Protein AF-A0AAE8W578-F1 (afdb_monomer_lite)

InterPro domains:
  IPR001387 Cro/C1-type, helix-turn-helix domain [PF01381] (48-92)
  IPR001387 Cro/C1-type, helix-turn-helix domain [PS50943] (50-93)
  IPR001387 Cro/C1-type, helix-turn-helix domain [cd00093] (48-93)
  IPR010982 Lambda repressor-like, DNA-binding domain superfamily [G3DSA:1.10.260.40] (23-157)
  IPR010982 Lambda repressor-like, DNA-binding domain superfamily [SSF47413] (48-95)

Secondary structure (DSSP, 8-state):
--------------TT----TTSS--SHHHHHHHHHH---TT-SSPPPHHHHHHHHT--HHHHHHHHTTSS----HHHHHHHHHHTT--GGGGT-HHHHHHHHHHHSPPPHHHHHHHHHTTSHHHHHHHHHHTT--HHHHHHHHHHHHHHHHHTT--SS-TTTT-----

Structure (mmCIF, N/CA/C/O backbone):
data_AF-A0AAE8W578-F1
#
_entry.id   AF-A0AAE8W578-F1
#
loop_
_atom_site.group_PDB
_atom_site.id
_atom_site.type_symbol
_atom_site.label_atom_id
_atom_site.label_alt_id
_atom_site.label_comp_id
_atom_site.label_asym_id
_atom_site.label_entity_id
_atom_site.label_seq_id
_atom_site.pdbx_PDB_ins_code
_atom_site.Cartn_x
_atom_site.Cartn_y
_atom_site.Cartn_z
_atom_site.occupancy
_atom_site.B_iso_or_equiv
_atom_site.auth_seq_id
_atom_site.auth_comp_id
_atom_site.auth_asym_id
_atom_site.auth_atom_id
_atom_site.pdbx_PDB_model_num
ATOM 1 N N . MET A 1 1 ? 47.489 -23.581 38.287 1.00 37.56 1 MET A N 1
ATOM 2 C CA . MET A 1 1 ? 46.408 -24.546 37.990 1.00 37.56 1 MET A CA 1
ATOM 3 C C . MET A 1 1 ? 45.154 -23.977 38.645 1.00 37.56 1 MET A C 1
ATOM 5 O O . MET A 1 1 ? 45.138 -23.925 39.858 1.00 37.56 1 MET A O 1
ATOM 9 N N . VAL A 1 2 ? 44.162 -23.382 37.988 1.00 34.88 2 VAL A N 1
ATOM 10 C CA . VAL A 1 2 ? 43.761 -23.264 36.581 1.00 34.88 2 VAL A CA 1
ATOM 11 C C . VAL A 1 2 ? 43.032 -21.914 36.441 1.00 34.88 2 VAL A C 1
ATOM 13 O O . VAL A 1 2 ? 42.122 -21.631 37.205 1.00 34.88 2 VAL A O 1
ATOM 16 N N . VAL A 1 3 ? 43.530 -21.111 35.496 1.00 36.34 3 VAL A N 1
ATOM 17 C CA . VAL A 1 3 ? 42.831 -20.313 34.469 1.00 36.34 3 VAL A CA 1
ATOM 18 C C . VAL A 1 3 ? 41.790 -19.258 34.887 1.00 36.34 3 VAL A C 1
ATOM 20 O O . VAL A 1 3 ? 40.645 -19.548 35.218 1.00 36.34 3 VAL A O 1
ATOM 23 N N . GLN A 1 4 ? 42.227 -18.004 34.719 1.00 32.72 4 GLN A N 1
ATOM 24 C CA . GLN A 1 4 ? 41.433 -16.816 34.390 1.00 32.72 4 GLN A CA 1
ATOM 25 C C . GLN A 1 4 ? 40.661 -17.038 33.080 1.00 32.72 4 GLN A C 1
ATOM 27 O O . GLN A 1 4 ? 41.260 -17.481 32.103 1.00 32.72 4 GLN A O 1
ATOM 32 N N . ASN A 1 5 ? 39.374 -16.688 33.032 1.00 33.94 5 ASN A N 1
ATOM 33 C CA . ASN A 1 5 ? 38.632 -16.612 31.774 1.00 33.94 5 ASN A CA 1
ATOM 34 C C . ASN A 1 5 ? 38.466 -15.140 31.373 1.00 33.94 5 ASN A C 1
ATOM 36 O O . ASN A 1 5 ? 37.576 -14.451 31.865 1.00 33.94 5 ASN A O 1
ATOM 40 N N . GLU A 1 6 ? 39.366 -14.683 30.506 1.00 39.28 6 GLU A N 1
ATOM 41 C CA . GLU A 1 6 ? 39.234 -13.476 29.692 1.00 39.28 6 GLU A CA 1
ATOM 42 C C . GLU A 1 6 ? 38.760 -13.901 28.294 1.00 39.28 6 GLU A C 1
ATOM 44 O O . GLU A 1 6 ? 39.290 -14.848 27.713 1.00 39.28 6 GLU A O 1
ATOM 49 N N . GLY A 1 7 ? 37.776 -13.187 27.751 1.00 31.11 7 GLY A N 1
ATOM 50 C CA . GLY A 1 7 ? 37.224 -13.391 26.410 1.00 31.11 7 GLY A CA 1
ATOM 51 C C . GLY A 1 7 ? 36.020 -12.462 26.215 1.00 31.11 7 GLY A C 1
ATOM 52 O O . GLY A 1 7 ? 34.908 -12.837 26.560 1.00 31.11 7 GLY A O 1
ATOM 53 N N . VAL A 1 8 ? 36.207 -11.157 25.992 1.00 33.34 8 VAL A N 1
ATOM 54 C CA . VAL A 1 8 ? 36.561 -10.498 24.716 1.00 33.34 8 VAL A CA 1
ATOM 55 C C . VAL A 1 8 ? 35.355 -10.399 23.762 1.00 33.34 8 VAL A C 1
ATOM 57 O O . VAL A 1 8 ? 35.018 -11.321 23.031 1.00 33.34 8 VAL A O 1
ATOM 60 N N . THR A 1 9 ? 34.785 -9.185 23.785 1.00 31.00 9 THR A N 1
ATOM 61 C CA . THR A 1 9 ? 34.373 -8.325 22.654 1.00 31.00 9 THR A CA 1
ATOM 62 C C . THR A 1 9 ? 33.098 -8.557 21.830 1.00 31.00 9 THR A C 1
ATOM 64 O O . THR A 1 9 ? 32.922 -9.571 21.171 1.00 31.00 9 THR A O 1
ATOM 67 N N . THR A 1 10 ? 32.401 -7.419 21.688 1.00 31.23 10 THR A N 1
ATOM 68 C CA . THR A 1 10 ? 31.906 -6.818 20.432 1.00 31.23 10 THR A CA 1
ATOM 69 C C . THR A 1 10 ? 30.482 -7.129 19.982 1.00 31.23 10 THR A C 1
ATOM 71 O O . THR A 1 10 ? 30.059 -8.267 19.846 1.00 31.23 10 THR A O 1
ATOM 74 N N . GLY A 1 11 ? 29.781 -6.032 19.687 1.00 29.06 11 GLY A N 1
ATOM 75 C CA . GLY A 1 11 ? 28.428 -5.949 19.150 1.00 29.06 11 GLY A CA 1
ATOM 76 C C . GLY A 1 11 ? 27.744 -4.717 19.739 1.00 29.06 11 GLY A C 1
ATOM 77 O O . GLY A 1 11 ? 26.888 -4.841 20.600 1.00 29.06 11 GLY A O 1
ATOM 78 N N . ALA A 1 12 ? 28.343 -3.533 19.587 1.00 32.25 12 ALA A N 1
ATOM 79 C CA . ALA A 1 12 ? 27.819 -2.535 18.652 1.00 32.25 12 ALA A CA 1
ATOM 80 C C . ALA A 1 12 ? 26.326 -2.274 18.902 1.00 32.25 12 ALA A C 1
ATOM 82 O O . ALA A 1 12 ? 25.465 -3.050 18.505 1.00 32.25 12 ALA A O 1
ATOM 83 N N . LEU A 1 13 ? 26.063 -1.168 19.599 1.00 33.50 13 LEU A N 1
ATOM 84 C CA . LEU A 1 13 ? 24.748 -0.557 19.718 1.00 33.50 13 LEU A CA 1
ATOM 85 C C . LEU A 1 13 ? 24.216 -0.324 18.302 1.00 33.50 13 LEU A C 1
ATOM 87 O O . LEU A 1 13 ? 24.680 0.579 17.606 1.00 33.50 13 LEU A O 1
ATOM 91 N N . ASP A 1 14 ? 23.288 -1.179 17.887 1.00 32.06 14 ASP A N 1
ATOM 92 C CA . ASP A 1 14 ? 22.548 -1.057 16.641 1.00 32.06 14 ASP A CA 1
ATOM 93 C C . ASP A 1 14 ? 21.576 0.122 16.778 1.00 32.06 14 ASP A C 1
ATOM 95 O O . ASP A 1 14 ? 20.446 0.015 17.261 1.00 32.06 14 ASP A O 1
ATOM 99 N N . ALA A 1 15 ? 22.087 1.309 16.465 1.00 36.97 15 ALA A N 1
ATOM 100 C CA . ALA A 1 15 ? 21.302 2.515 16.316 1.00 36.97 15 ALA A CA 1
ATOM 101 C C . ALA A 1 15 ? 20.539 2.426 14.987 1.00 36.97 15 ALA A C 1
ATOM 103 O O . ALA A 1 15 ? 21.013 2.925 13.972 1.00 36.97 15 ALA A O 1
ATOM 104 N N . GLY A 1 16 ? 19.360 1.797 14.997 1.00 31.92 16 GLY A N 1
ATOM 105 C CA . GLY A 1 16 ? 18.469 1.837 13.833 1.00 31.92 16 GLY A CA 1
ATOM 106 C C . GLY A 1 16 ? 17.472 0.698 13.653 1.00 31.92 16 GLY A C 1
ATOM 107 O O . GLY A 1 16 ? 16.657 0.796 12.741 1.00 31.92 16 GLY A O 1
ATOM 108 N N . ALA A 1 17 ? 17.465 -0.344 14.490 1.00 37.38 17 ALA A N 1
ATOM 109 C CA . ALA A 1 17 ? 16.406 -1.350 14.434 1.00 37.38 17 ALA A CA 1
ATOM 110 C C . ALA A 1 17 ? 15.090 -0.738 14.944 1.00 37.38 17 ALA A C 1
ATOM 112 O O . ALA A 1 17 ? 14.795 -0.749 16.141 1.00 37.38 17 ALA A O 1
ATOM 113 N N . VAL A 1 18 ? 14.309 -0.142 14.039 1.00 46.94 18 VAL A N 1
ATOM 114 C CA . VAL A 1 18 ? 12.904 0.173 14.302 1.00 46.94 18 VAL A CA 1
ATOM 115 C C . VAL A 1 18 ? 12.235 -1.125 14.738 1.00 46.94 18 VAL A C 1
ATOM 117 O O . VAL A 1 18 ? 12.126 -2.065 13.958 1.00 46.94 18 VAL A O 1
ATOM 120 N N . ALA A 1 19 ? 11.868 -1.211 16.019 1.00 56.38 19 ALA A N 1
ATOM 121 C CA . ALA A 1 19 ? 11.160 -2.367 16.541 1.00 56.38 19 ALA A CA 1
ATOM 122 C C . ALA A 1 19 ? 9.935 -2.610 15.656 1.00 56.38 19 ALA A C 1
ATOM 124 O O . ALA A 1 19 ? 9.130 -1.701 15.434 1.00 56.38 19 ALA A O 1
ATOM 125 N N . GLU A 1 20 ? 9.833 -3.819 15.113 1.00 64.31 20 GLU A N 1
ATOM 126 C CA . GLU A 1 20 ? 8.730 -4.166 14.231 1.00 64.31 20 GLU A CA 1
ATOM 127 C C . GLU A 1 20 ? 7.391 -3.947 14.965 1.00 64.31 20 GLU A C 1
ATOM 129 O O . GLU A 1 20 ? 7.307 -4.227 16.167 1.00 64.31 20 GLU A O 1
ATOM 134 N N . PRO A 1 21 ? 6.315 -3.511 14.281 1.00 67.94 21 PRO A N 1
ATOM 135 C CA . PRO A 1 21 ? 5.043 -3.106 14.901 1.00 67.94 21 PRO A CA 1
ATOM 136 C C . PRO A 1 21 ? 4.386 -4.139 15.834 1.00 67.94 21 PRO A C 1
ATOM 138 O O . PRO A 1 21 ? 3.410 -3.847 16.514 1.00 67.94 21 PRO A O 1
ATOM 141 N N . TRP A 1 22 ? 4.853 -5.385 15.814 1.00 72.25 22 TRP A N 1
ATOM 142 C CA . TRP A 1 22 ? 4.347 -6.511 16.592 1.00 72.25 22 TRP A CA 1
ATOM 143 C C . TRP A 1 22 ? 5.250 -6.899 17.779 1.00 72.25 22 TRP A C 1
ATOM 145 O O . TRP A 1 22 ? 4.999 -7.920 18.422 1.00 72.25 22 TRP A O 1
ATOM 155 N N . GLU A 1 23 ? 6.326 -6.158 18.064 1.00 66.38 23 GLU A N 1
ATOM 156 C CA . GLU A 1 23 ? 7.283 -6.497 19.134 1.00 66.38 23 GLU A CA 1
ATOM 157 C C . GLU A 1 23 ? 6.918 -5.909 20.498 1.00 66.38 23 GLU A C 1
ATOM 159 O O . GLU A 1 23 ? 7.297 -6.474 21.521 1.00 66.38 23 GLU A O 1
ATOM 164 N N . THR A 1 24 ? 6.129 -4.835 20.545 1.00 64.88 24 THR A N 1
ATOM 165 C CA . THR A 1 24 ? 5.728 -4.195 21.812 1.00 64.88 24 THR A CA 1
ATOM 166 C C . THR A 1 24 ? 4.551 -4.872 22.509 1.00 64.88 24 THR A C 1
ATOM 168 O O . THR A 1 24 ? 4.223 -4.539 23.648 1.00 64.88 24 THR A O 1
ATOM 171 N N . GLY A 1 25 ? 3.894 -5.827 21.841 1.00 65.75 25 GLY A N 1
ATOM 172 C CA . GLY A 1 25 ? 2.778 -6.594 22.396 1.00 65.75 25 GLY A CA 1
ATOM 173 C C . GLY A 1 25 ? 1.456 -5.826 22.507 1.00 65.75 25 GLY A C 1
ATOM 174 O O . GLY A 1 25 ? 0.537 -6.301 23.175 1.00 65.75 25 GLY A O 1
ATOM 175 N N . THR A 1 26 ? 1.325 -4.657 21.869 1.00 76.81 26 THR A N 1
ATOM 176 C CA . THR A 1 26 ? 0.079 -3.873 21.883 1.00 76.81 26 THR A CA 1
ATOM 177 C C . THR A 1 26 ? -0.667 -3.944 20.550 1.00 76.81 26 THR A C 1
ATOM 179 O O . THR A 1 26 ? -0.068 -3.971 19.482 1.00 76.81 26 THR A O 1
ATOM 182 N N . PHE A 1 27 ? -2.004 -3.917 20.590 1.00 86.62 27 PHE A N 1
ATOM 183 C CA . PHE A 1 27 ? -2.845 -3.847 19.381 1.00 86.62 27 PHE A CA 1
ATOM 184 C C . PHE A 1 27 ? -2.702 -2.509 18.629 1.00 86.62 27 PHE A C 1
ATOM 186 O O . PHE A 1 27 ? -3.013 -2.408 17.442 1.00 86.62 27 PHE A O 1
ATOM 193 N N . ALA A 1 28 ? -2.255 -1.466 19.331 1.00 89.00 28 ALA A N 1
ATOM 194 C CA . ALA A 1 28 ? -2.180 -0.106 18.819 1.00 89.00 28 ALA A CA 1
ATOM 195 C C . ALA A 1 28 ? -1.151 0.039 17.692 1.00 89.00 28 ALA A C 1
ATOM 197 O O . ALA A 1 28 ? -1.421 0.727 16.708 1.00 89.00 28 ALA A O 1
ATOM 198 N N . GLU A 1 29 ? 0.006 -0.607 17.812 1.00 87.94 29 GLU A N 1
ATOM 199 C CA . GLU A 1 29 ? 1.090 -0.479 16.836 1.00 87.94 29 GLU A CA 1
ATOM 200 C C . GLU A 1 29 ? 0.785 -1.127 15.486 1.00 87.94 29 GLU A C 1
ATOM 202 O O . GLU A 1 29 ? 0.844 -0.402 14.489 1.00 87.94 29 GLU A O 1
ATOM 207 N N . PRO A 1 30 ? 0.350 -2.402 15.403 1.00 88.88 30 PRO A N 1
ATOM 208 C CA . PRO A 1 30 ? -0.041 -2.984 14.125 1.00 88.88 30 PRO A CA 1
ATOM 209 C C . PRO A 1 30 ? -1.191 -2.198 13.488 1.00 88.88 30 PRO A C 1
ATOM 211 O O . PRO A 1 30 ? -1.216 -1.998 12.277 1.00 88.88 30 PRO A O 1
ATOM 214 N N . LEU A 1 31 ? -2.125 -1.677 14.295 1.00 90.81 31 LEU A N 1
ATOM 215 C CA . LEU A 1 31 ? -3.190 -0.821 13.784 1.00 90.81 31 LEU A CA 1
ATOM 216 C C . LEU A 1 31 ? -2.636 0.481 13.190 1.00 90.81 31 LEU A C 1
ATOM 218 O O . LEU A 1 31 ? -3.001 0.846 12.077 1.00 90.81 31 LEU A O 1
ATOM 222 N N . ASN A 1 32 ? -1.755 1.184 13.900 1.00 89.88 32 ASN A N 1
ATOM 223 C CA . ASN A 1 32 ? -1.151 2.417 13.398 1.00 89.88 32 ASN A CA 1
ATOM 224 C C . ASN A 1 32 ? -0.300 2.174 12.147 1.00 89.88 32 ASN A C 1
ATOM 226 O O . ASN A 1 32 ? -0.323 3.012 11.246 1.00 89.88 32 ASN A O 1
ATOM 230 N N . TYR A 1 33 ? 0.374 1.026 12.054 1.00 88.19 33 TYR A N 1
ATOM 231 C CA . TYR A 1 33 ? 1.082 0.615 10.848 1.00 88.19 33 TYR A CA 1
ATOM 232 C C . TYR A 1 33 ? 0.131 0.527 9.649 1.00 88.19 33 TYR A C 1
ATOM 234 O O . TYR A 1 33 ? 0.409 1.130 8.612 1.00 88.19 33 TYR A O 1
ATOM 242 N N . LEU A 1 34 ? -1.025 -0.133 9.800 1.00 88.69 34 LEU A N 1
ATOM 243 C CA . LEU A 1 34 ? -2.023 -0.241 8.728 1.00 88.69 34 LEU A CA 1
ATOM 244 C C . LEU A 1 34 ? -2.545 1.129 8.281 1.00 88.69 34 LEU A C 1
ATOM 246 O O . LEU A 1 34 ? -2.705 1.370 7.089 1.00 88.69 34 LEU A O 1
ATOM 250 N N . PHE A 1 35 ? -2.760 2.056 9.218 1.00 88.56 35 PHE A N 1
ATOM 251 C CA . PHE A 1 35 ? -3.154 3.430 8.892 1.00 88.56 35 PHE A CA 1
ATOM 252 C C . PHE A 1 35 ? -2.104 4.179 8.057 1.00 88.56 35 PHE A C 1
ATOM 254 O O . PHE A 1 35 ? -2.473 5.063 7.289 1.00 88.56 35 PHE A O 1
ATOM 261 N N . GLN A 1 36 ? -0.817 3.870 8.220 1.00 84.94 36 GLN A N 1
ATOM 262 C CA . GLN A 1 36 ? 0.275 4.566 7.534 1.00 84.94 36 GLN A CA 1
ATOM 263 C C . GLN A 1 36 ? 0.620 3.937 6.178 1.00 84.94 36 GLN A C 1
ATOM 265 O O . GLN A 1 36 ? 0.868 4.670 5.219 1.00 84.94 36 GLN A O 1
ATOM 270 N N . HIS A 1 37 ? 0.601 2.605 6.096 1.00 79.81 37 HIS A N 1
ATOM 271 C CA . HIS A 1 37 ? 1.159 1.865 4.962 1.00 79.81 37 HIS A CA 1
ATOM 272 C C . HIS A 1 37 ? 0.093 1.326 4.006 1.00 79.81 37 HIS A C 1
ATOM 274 O O . HIS A 1 37 ? 0.336 1.258 2.805 1.00 79.81 37 HIS A O 1
ATOM 280 N N . VAL A 1 38 ? -1.117 1.011 4.484 1.00 78.44 38 VAL A N 1
ATOM 281 C CA . VAL A 1 38 ? -2.159 0.474 3.599 1.00 78.44 38 VAL A CA 1
ATOM 282 C C . VAL A 1 38 ? -2.825 1.599 2.816 1.00 78.44 38 VAL A C 1
ATOM 284 O O . VAL A 1 38 ? -3.534 2.454 3.359 1.00 78.44 38 VAL A O 1
ATOM 287 N N . ARG A 1 39 ? -2.645 1.559 1.496 1.00 72.44 39 ARG A N 1
ATOM 288 C CA . ARG A 1 39 ? -3.368 2.405 0.544 1.00 72.44 39 ARG A CA 1
ATOM 289 C C . ARG A 1 39 ? -4.600 1.661 0.041 1.00 72.44 39 ARG A C 1
ATOM 291 O O . ARG A 1 39 ? -4.496 0.701 -0.715 1.00 72.44 39 ARG A O 1
ATOM 298 N N . LEU A 1 40 ? -5.786 2.114 0.447 1.00 70.44 40 LEU A N 1
ATOM 299 C CA . LEU A 1 40 ? -7.032 1.579 -0.107 1.00 70.44 40 LEU A CA 1
ATOM 300 C C . LEU A 1 40 ? -7.212 2.073 -1.546 1.00 70.44 40 LEU A C 1
ATOM 302 O O . LEU A 1 40 ? -7.006 3.253 -1.831 1.00 70.44 40 LEU A O 1
ATOM 306 N N . GLN A 1 41 ? -7.607 1.166 -2.440 1.00 63.16 41 GLN A N 1
ATOM 307 C CA . GLN A 1 41 ? -7.758 1.450 -3.867 1.00 63.16 41 GLN A CA 1
ATOM 308 C C . GLN A 1 41 ? -8.697 2.642 -4.115 1.00 63.16 41 GLN A C 1
ATOM 310 O O . GLN A 1 41 ? -9.782 2.717 -3.541 1.00 63.16 41 GLN A O 1
ATOM 315 N N . GLY A 1 42 ? -8.282 3.558 -4.995 1.00 62.84 42 GLY A N 1
ATOM 316 C CA . GLY A 1 42 ? -9.076 4.730 -5.379 1.00 62.84 42 GLY A CA 1
ATOM 317 C C . GLY A 1 42 ? -9.035 5.898 -4.391 1.00 62.84 42 GLY A C 1
ATOM 318 O O . GLY A 1 42 ? -9.891 6.775 -4.478 1.00 62.84 42 GLY A O 1
ATOM 319 N N . ARG A 1 43 ? -8.075 5.923 -3.454 1.00 66.56 43 ARG A N 1
ATOM 320 C CA . ARG A 1 43 ? -7.891 7.044 -2.524 1.00 66.56 43 ARG A CA 1
ATOM 321 C C . ARG A 1 43 ? -6.455 7.540 -2.473 1.00 66.56 43 ARG A C 1
ATOM 323 O O . ARG A 1 43 ? -5.519 6.743 -2.441 1.00 66.56 43 ARG A O 1
ATOM 330 N N . ASP A 1 44 ? -6.332 8.854 -2.332 1.00 59.62 44 ASP A N 1
ATOM 331 C CA . ASP A 1 44 ? -5.085 9.530 -2.003 1.00 59.62 44 ASP A CA 1
ATOM 332 C C . ASP A 1 44 ? -5.044 9.812 -0.497 1.00 59.62 44 ASP A C 1
ATOM 334 O O . ASP A 1 44 ? -5.874 10.545 0.040 1.00 59.62 44 ASP A O 1
ATOM 338 N N . GLY A 1 45 ? -4.076 9.215 0.199 1.00 71.19 45 GLY A N 1
ATOM 339 C CA . GLY A 1 45 ? -3.825 9.471 1.620 1.00 71.19 45 GLY A CA 1
ATOM 340 C C . GLY A 1 45 ? -4.229 8.344 2.587 1.00 71.19 45 GLY A C 1
ATOM 341 O O . GLY A 1 45 ? -4.810 7.331 2.188 1.00 71.19 45 GLY A O 1
ATOM 342 N N . PRO A 1 46 ? -3.802 8.447 3.861 1.00 81.31 46 PRO A N 1
ATOM 343 C CA . PRO A 1 46 ? -4.113 7.462 4.896 1.00 81.31 46 PRO A CA 1
ATOM 344 C C . PRO A 1 46 ? -5.589 7.558 5.331 1.00 81.31 46 PRO A C 1
ATOM 346 O O . PRO A 1 46 ? -6.145 8.658 5.335 1.00 81.31 46 PRO A O 1
ATOM 349 N N . PRO A 1 47 ? -6.238 6.446 5.728 1.00 85.25 47 PRO A N 1
ATOM 350 C CA . PRO A 1 47 ? -7.608 6.477 6.241 1.00 85.25 47 PRO A CA 1
ATOM 351 C C . PRO A 1 47 ? -7.755 7.367 7.480 1.00 85.25 47 PRO A C 1
ATOM 353 O O . PRO A 1 47 ? -6.878 7.407 8.345 1.00 85.25 47 PRO A O 1
ATOM 356 N N . THR A 1 48 ? -8.906 8.022 7.623 1.00 90.06 48 THR A N 1
ATOM 357 C CA . THR A 1 48 ? -9.254 8.761 8.848 1.00 90.06 48 THR A CA 1
ATOM 358 C C . THR A 1 48 ? -9.974 7.865 9.858 1.00 90.06 48 THR A C 1
ATOM 360 O O . THR A 1 48 ? -10.563 6.843 9.504 1.00 90.06 48 THR A O 1
ATOM 363 N N . ASN A 1 49 ? -9.969 8.244 11.142 1.00 91.25 49 ASN A N 1
ATOM 364 C CA . ASN A 1 49 ? -10.681 7.479 12.173 1.00 91.25 49 ASN A CA 1
ATOM 365 C C . ASN A 1 49 ? -12.189 7.405 11.896 1.00 91.25 49 ASN A C 1
ATOM 367 O O . ASN A 1 49 ? -12.783 6.354 12.120 1.00 91.25 49 ASN A O 1
ATOM 371 N N . ALA A 1 50 ? -12.786 8.491 11.395 1.00 89.94 50 ALA A N 1
ATOM 372 C CA . ALA A 1 50 ? -14.199 8.557 11.035 1.00 89.94 50 ALA A CA 1
ATOM 373 C C . ALA A 1 50 ? -14.566 7.551 9.931 1.00 89.94 50 ALA A C 1
ATOM 375 O O . ALA A 1 50 ? -15.579 6.861 10.031 1.00 89.94 50 ALA A O 1
ATOM 376 N N . GLU A 1 51 ? -13.717 7.405 8.911 1.00 88.56 51 GLU A N 1
ATOM 377 C CA . GLU A 1 51 ? -13.928 6.428 7.836 1.00 88.56 51 GLU A CA 1
ATOM 378 C C . GLU A 1 51 ? -13.861 4.991 8.352 1.00 88.56 51 GLU A C 1
ATOM 380 O O . GLU A 1 51 ? -14.745 4.181 8.068 1.00 88.56 51 GLU A O 1
ATOM 385 N N . VAL A 1 52 ? -12.832 4.676 9.145 1.00 90.75 52 VAL A N 1
ATOM 386 C CA . VAL A 1 52 ? -12.683 3.338 9.729 1.00 90.75 52 VAL A CA 1
ATOM 387 C C . VAL A 1 52 ? -13.848 3.038 10.669 1.00 90.75 52 VAL A C 1
ATOM 389 O O . VAL A 1 52 ? -14.386 1.932 10.667 1.00 90.75 52 VAL A O 1
ATOM 392 N N . ALA A 1 53 ? -14.286 4.019 11.454 1.00 91.88 53 ALA A N 1
ATOM 393 C CA . ALA A 1 53 ? -15.439 3.903 12.336 1.00 91.88 53 ALA A CA 1
ATOM 394 C C . ALA A 1 53 ? -16.721 3.579 11.554 1.00 91.88 53 ALA A C 1
ATOM 396 O O . ALA A 1 53 ? -17.392 2.595 11.870 1.00 91.88 53 ALA A O 1
ATOM 397 N N . ALA A 1 54 ? -17.000 4.332 10.485 1.00 90.06 54 ALA A N 1
ATOM 398 C CA . ALA A 1 54 ? -18.155 4.112 9.619 1.00 90.06 54 ALA A CA 1
ATOM 399 C C . ALA A 1 54 ? -18.134 2.720 8.967 1.00 90.06 54 ALA A C 1
ATOM 401 O O . ALA A 1 54 ? -19.137 2.009 9.002 1.00 90.06 54 ALA A O 1
ATOM 402 N N . ALA A 1 55 ? -16.985 2.294 8.436 1.00 87.62 55 ALA A N 1
ATOM 403 C CA . ALA A 1 55 ? -16.857 1.001 7.768 1.00 87.62 55 ALA A CA 1
ATOM 404 C C . ALA A 1 55 ? -16.920 -0.196 8.731 1.00 87.62 55 ALA A C 1
ATOM 406 O O . ALA A 1 55 ? -17.363 -1.279 8.357 1.00 87.62 55 ALA A O 1
ATOM 407 N N . THR A 1 56 ? -16.482 -0.014 9.978 1.00 90.25 56 THR A N 1
ATOM 408 C CA . THR A 1 56 ? -16.451 -1.090 10.981 1.00 90.25 56 THR A CA 1
ATOM 409 C C . THR A 1 56 ? -17.668 -1.105 11.908 1.00 90.25 56 THR A C 1
ATOM 411 O O . THR A 1 56 ? -17.802 -2.024 12.718 1.00 90.25 56 THR A O 1
ATOM 414 N N . GLY A 1 57 ? -18.548 -0.102 11.820 1.00 88.88 57 GLY A N 1
ATOM 415 C CA . GLY A 1 57 ? -19.689 0.067 12.723 1.00 88.88 57 GLY A CA 1
ATOM 416 C C . GLY A 1 57 ? -19.284 0.384 14.167 1.00 88.88 57 GLY A C 1
ATOM 417 O O . GLY A 1 57 ? -20.019 0.049 15.096 1.00 88.88 57 GLY A O 1
ATOM 418 N N . ASN A 1 58 ? -18.105 0.979 14.371 1.00 90.56 58 ASN A N 1
ATOM 419 C CA . ASN A 1 58 ? -17.624 1.425 15.682 1.00 90.56 58 ASN A CA 1
ATOM 420 C C . ASN A 1 58 ? -17.770 2.946 15.809 1.00 90.56 58 ASN A C 1
ATOM 422 O O . ASN A 1 58 ? -17.889 3.655 14.816 1.00 90.56 58 ASN A O 1
ATOM 426 N N . ALA A 1 59 ? -17.717 3.469 17.034 1.00 91.38 59 ALA A N 1
ATOM 427 C CA . ALA A 1 59 ? -17.595 4.909 17.238 1.00 91.38 59 ALA A CA 1
ATOM 428 C C . ALA A 1 59 ? -16.168 5.381 16.908 1.00 91.38 59 ALA A C 1
ATOM 430 O O . ALA A 1 59 ? -15.196 4.683 17.205 1.00 91.38 59 ALA A O 1
ATOM 431 N N . GLU A 1 60 ? -16.020 6.596 16.381 1.00 92.38 60 GLU A N 1
ATOM 432 C CA . GLU A 1 60 ? -14.706 7.188 16.084 1.00 92.38 60 GLU A CA 1
ATOM 433 C C . GLU A 1 60 ? -13.789 7.234 17.316 1.00 92.38 60 GLU A C 1
ATOM 435 O O . GLU A 1 60 ? -12.609 6.884 17.247 1.00 92.38 60 GLU A O 1
ATOM 440 N N . SER A 1 61 ? -14.364 7.545 18.480 1.00 91.25 61 SER A N 1
ATOM 441 C CA . SER A 1 61 ? -13.667 7.515 19.768 1.00 91.25 61 SER A CA 1
ATOM 442 C C . SER A 1 61 ? -13.111 6.130 20.115 1.00 91.25 61 SER A C 1
ATOM 444 O O . SER A 1 61 ? -12.058 6.032 20.740 1.00 91.25 61 SER A O 1
ATOM 446 N N . THR A 1 62 ? -13.769 5.051 19.675 1.00 90.69 62 THR A N 1
ATOM 447 C CA . THR A 1 62 ? -13.283 3.676 19.868 1.00 90.69 62 THR A CA 1
ATOM 448 C C . THR A 1 62 ? -12.039 3.422 19.022 1.00 90.69 62 THR A C 1
ATOM 450 O O . THR A 1 62 ? -11.062 2.881 19.533 1.00 90.69 62 THR A O 1
ATOM 453 N N . ILE A 1 63 ? -12.030 3.870 17.762 1.00 92.50 63 ILE A N 1
ATOM 454 C CA . ILE A 1 63 ? -10.855 3.764 16.884 1.00 92.50 63 ILE A CA 1
ATOM 455 C C . ILE A 1 63 ? -9.682 4.562 17.465 1.00 92.50 63 ILE A C 1
ATOM 457 O O . ILE A 1 63 ? -8.571 4.046 17.562 1.00 92.50 63 ILE A O 1
ATOM 461 N N . GLN A 1 64 ? -9.928 5.782 17.945 1.00 92.06 64 GLN A N 1
ATOM 462 C CA . GLN A 1 64 ? -8.898 6.598 18.592 1.00 92.06 64 GLN A CA 1
ATOM 463 C C . GLN A 1 64 ? -8.337 5.942 19.868 1.00 92.06 64 GLN A C 1
ATOM 465 O O . GLN A 1 64 ? -7.127 5.967 20.104 1.00 92.06 64 GLN A O 1
ATOM 470 N N . GLN A 1 65 ? -9.188 5.333 20.699 1.00 90.94 65 GLN A N 1
ATOM 471 C CA . GLN A 1 65 ? -8.760 4.619 21.910 1.00 90.94 65 GLN A CA 1
ATOM 472 C C . GLN A 1 65 ? -7.939 3.363 21.599 1.00 90.94 65 GLN A C 1
ATOM 474 O O . GLN A 1 65 ? -6.996 3.067 22.333 1.00 90.94 65 GLN A O 1
ATOM 479 N N . LEU A 1 66 ? -8.266 2.655 20.514 1.00 91.50 66 LEU A N 1
ATOM 480 C CA . LEU A 1 66 ? -7.492 1.509 20.032 1.00 91.50 66 LEU A CA 1
ATOM 481 C C . LEU A 1 66 ? -6.115 1.951 19.529 1.00 91.50 66 LEU A C 1
ATOM 483 O O . LEU A 1 66 ? -5.104 1.396 19.942 1.00 91.50 66 LEU A O 1
ATOM 487 N N . ARG A 1 67 ? -6.068 3.007 18.709 1.00 90.75 67 ARG A N 1
ATOM 488 C CA . ARG A 1 67 ? -4.822 3.564 18.154 1.00 90.75 67 ARG A CA 1
ATOM 489 C C . ARG A 1 67 ? -3.888 4.169 19.199 1.00 90.75 67 ARG A C 1
ATOM 491 O O . ARG A 1 67 ? -2.681 4.180 18.997 1.00 90.75 67 ARG A O 1
ATOM 498 N N . SER A 1 68 ? -4.438 4.692 20.292 1.00 89.75 68 SER A N 1
ATOM 499 C CA . SER A 1 68 ? -3.661 5.254 21.407 1.00 89.75 68 SER A CA 1
ATOM 500 C C . SER A 1 68 ? -3.294 4.225 22.479 1.00 89.75 68 SER A C 1
ATOM 502 O O . SER A 1 68 ? -2.653 4.584 23.460 1.00 89.75 68 SER A O 1
ATOM 504 N N . GLY A 1 69 ? -3.744 2.971 22.352 1.00 86.19 69 GLY A N 1
ATOM 505 C CA . GLY A 1 69 ? -3.502 1.926 23.350 1.00 86.19 69 GLY A CA 1
ATOM 506 C C . GLY A 1 69 ? -4.298 2.077 24.652 1.00 86.19 69 GLY A C 1
ATOM 507 O O . GLY A 1 69 ? -4.191 1.219 25.521 1.00 86.19 69 GLY A O 1
ATOM 508 N N . LYS A 1 70 ? -5.149 3.108 24.795 1.00 83.88 70 LYS A N 1
ATOM 509 C CA . LYS A 1 70 ? -6.011 3.305 25.980 1.00 83.88 70 LYS A CA 1
ATOM 510 C C . LYS A 1 70 ? -6.987 2.150 26.198 1.00 83.88 70 LYS A C 1
ATOM 512 O O . LYS A 1 70 ? -7.348 1.852 27.333 1.00 83.88 70 LYS A O 1
ATOM 517 N N . LYS A 1 71 ? -7.426 1.510 25.111 1.00 81.12 71 LYS A N 1
ATOM 518 C CA . LYS A 1 71 ? -8.242 0.293 25.145 1.00 81.12 71 LYS A CA 1
ATOM 519 C C . LYS A 1 71 ? -7.565 -0.775 24.285 1.00 81.12 71 LYS A C 1
ATOM 521 O O . LYS A 1 71 ? -7.928 -0.916 23.124 1.00 81.12 71 LYS A O 1
ATOM 526 N N . PRO A 1 72 ? -6.584 -1.517 24.819 1.00 76.81 72 PRO A N 1
ATOM 527 C CA . PRO A 1 72 ? -5.732 -2.388 24.009 1.00 76.81 72 PRO A CA 1
ATOM 528 C C . PRO A 1 72 ? -6.417 -3.695 23.585 1.00 76.81 72 PRO A C 1
ATOM 530 O O . PRO A 1 72 ? -5.893 -4.388 22.723 1.00 76.81 72 PRO A O 1
ATOM 533 N N . ASN A 1 73 ? -7.573 -4.036 24.173 1.00 81.75 73 ASN A N 1
ATOM 534 C CA . ASN A 1 73 ? -8.271 -5.301 23.935 1.00 81.75 73 ASN A CA 1
ATOM 535 C C . ASN A 1 73 ? -9.603 -5.091 23.176 1.00 81.75 73 ASN A C 1
ATOM 537 O O . ASN A 1 73 ? -10.656 -4.917 23.806 1.00 81.75 73 ASN A O 1
ATOM 541 N N . PRO A 1 74 ? -9.580 -5.028 21.831 1.00 85.44 74 PRO A N 1
ATOM 542 C CA . PRO A 1 74 ? -10.788 -4.997 21.011 1.00 85.44 74 PRO A CA 1
ATOM 543 C C . PRO A 1 74 ? -11.549 -6.325 21.050 1.00 85.44 74 PRO A C 1
ATOM 545 O O . PRO A 1 74 ? -10.997 -7.390 21.305 1.00 85.44 74 PRO A O 1
ATOM 548 N N . THR A 1 75 ? -12.842 -6.276 20.725 1.00 90.38 75 THR A N 1
ATOM 549 C CA . THR A 1 75 ? -13.620 -7.506 20.520 1.00 90.38 75 THR A CA 1
ATOM 550 C C . THR A 1 75 ? -13.192 -8.210 19.230 1.00 90.38 75 THR A C 1
ATOM 552 O O . THR A 1 75 ? -12.771 -7.549 18.278 1.00 90.38 75 THR A O 1
ATOM 555 N N . MET A 1 76 ? -13.391 -9.531 19.138 1.00 90.44 76 MET A N 1
ATOM 556 C CA . MET A 1 76 ? -13.135 -10.283 17.898 1.00 90.44 76 MET A CA 1
ATOM 557 C C . MET A 1 76 ? -13.900 -9.702 16.699 1.00 90.44 76 MET A C 1
ATOM 559 O O . MET A 1 76 ? -13.360 -9.606 15.601 1.00 90.44 76 MET A O 1
ATOM 563 N N . LYS A 1 77 ? -15.132 -9.222 16.915 1.00 91.50 77 LYS A N 1
ATOM 564 C CA . LYS A 1 77 ? -15.921 -8.546 15.877 1.00 91.50 77 LYS A CA 1
ATOM 565 C C . LYS A 1 77 ? -15.214 -7.292 15.350 1.00 91.50 77 LYS A C 1
ATOM 567 O O . LYS A 1 77 ? -15.159 -7.086 14.142 1.00 91.50 77 LYS A O 1
ATOM 572 N N . THR A 1 78 ? -14.651 -6.478 16.243 1.00 90.88 78 THR A N 1
ATOM 573 C CA . THR A 1 78 ? -13.885 -5.276 15.879 1.00 90.88 78 THR A CA 1
ATOM 574 C C . THR A 1 78 ? -12.605 -5.639 15.125 1.00 90.88 78 THR A C 1
ATOM 576 O O . THR A 1 78 ? -12.306 -5.007 14.118 1.00 90.88 78 THR A O 1
ATOM 579 N N . ILE A 1 79 ? -11.884 -6.677 15.560 1.00 91.94 79 ILE A N 1
ATOM 580 C CA . ILE A 1 79 ? -10.661 -7.160 14.897 1.00 91.94 79 ILE A CA 1
ATOM 581 C C . ILE A 1 79 ? -10.960 -7.585 13.458 1.00 91.94 79 ILE A C 1
ATOM 583 O O . ILE A 1 79 ? -10.293 -7.134 12.532 1.00 91.94 79 ILE A O 1
ATOM 587 N N . VAL A 1 80 ? -11.983 -8.421 13.258 1.00 92.69 80 VAL A N 1
ATOM 588 C CA . VAL A 1 80 ? -12.369 -8.905 11.925 1.00 92.69 80 VAL A CA 1
ATOM 589 C C . VAL A 1 80 ? -12.813 -7.750 11.027 1.00 92.69 80 VAL A C 1
ATOM 591 O O . VAL A 1 80 ? -12.430 -7.704 9.858 1.00 92.69 80 VAL A O 1
ATOM 594 N N . ALA A 1 81 ? -13.572 -6.791 11.564 1.00 92.81 81 ALA A N 1
ATOM 595 C CA . ALA A 1 81 ? -14.005 -5.619 10.809 1.00 92.81 81 ALA A CA 1
ATOM 596 C C . ALA A 1 81 ? -12.818 -4.740 10.376 1.00 92.81 81 ALA A C 1
ATOM 598 O O . ALA A 1 81 ? -12.751 -4.335 9.218 1.00 92.81 81 ALA A O 1
ATOM 599 N N . LEU A 1 82 ? -11.859 -4.492 11.275 1.00 92.38 82 LEU A N 1
ATOM 600 C CA . LEU A 1 82 ? -10.634 -3.751 10.960 1.00 92.38 82 LEU A CA 1
ATOM 601 C C . LEU A 1 82 ? -9.793 -4.482 9.911 1.00 92.38 82 LEU A C 1
ATOM 603 O O . LEU A 1 82 ? -9.403 -3.880 8.918 1.00 92.38 82 LEU A O 1
ATOM 607 N N . ALA A 1 83 ? -9.568 -5.783 10.094 1.00 91.94 83 ALA A N 1
ATOM 608 C CA . ALA A 1 83 ? -8.814 -6.601 9.149 1.00 91.94 83 ALA A CA 1
ATOM 609 C C . ALA A 1 83 ? -9.440 -6.565 7.745 1.00 91.94 83 ALA A C 1
ATOM 611 O O . ALA A 1 83 ? -8.745 -6.349 6.757 1.00 91.94 83 ALA A O 1
ATOM 612 N N . THR A 1 84 ? -10.770 -6.671 7.669 1.00 90.88 84 THR A N 1
ATOM 613 C CA . THR A 1 84 ? -11.519 -6.587 6.407 1.00 90.88 84 THR A CA 1
ATOM 614 C C . THR A 1 84 ? -11.373 -5.213 5.755 1.00 90.88 84 THR A C 1
ATOM 616 O O . THR A 1 84 ? -11.115 -5.132 4.557 1.00 90.88 84 THR A O 1
ATOM 619 N N . PHE A 1 85 ? -11.495 -4.132 6.533 1.00 89.88 85 PHE A N 1
ATOM 620 C CA . PHE A 1 85 ? -11.339 -2.767 6.026 1.00 89.88 85 PHE A CA 1
ATOM 621 C C . PHE A 1 85 ? -9.946 -2.526 5.432 1.00 89.88 85 PHE A C 1
ATOM 623 O O . PHE A 1 85 ? -9.830 -1.973 4.343 1.00 89.88 85 PHE A O 1
ATOM 630 N N . PHE A 1 86 ? -8.900 -2.984 6.123 1.00 89.38 86 PHE A N 1
ATOM 631 C CA . PHE A 1 86 ? -7.508 -2.861 5.686 1.00 89.38 86 PHE A CA 1
ATOM 632 C C . PHE A 1 86 ? -7.059 -3.966 4.718 1.00 89.38 86 PHE A C 1
ATOM 634 O O . PHE A 1 86 ? -5.898 -3.990 4.329 1.00 89.38 86 PHE A O 1
ATOM 641 N N . GLN A 1 87 ? -7.959 -4.869 4.311 1.00 88.69 87 GLN A N 1
ATOM 642 C CA . GLN A 1 87 ? -7.663 -5.993 3.414 1.00 88.69 87 GLN A CA 1
ATOM 643 C C . GLN A 1 87 ? -6.481 -6.862 3.895 1.00 88.69 87 GLN A C 1
ATOM 645 O O . GLN A 1 87 ? -5.659 -7.326 3.105 1.00 88.69 87 GLN A O 1
ATOM 650 N N . VAL A 1 88 ? -6.397 -7.091 5.206 1.00 90.62 88 VAL A N 1
ATOM 651 C CA . VAL A 1 88 ? -5.426 -7.991 5.846 1.00 90.62 88 VAL A CA 1
ATOM 652 C C . VAL A 1 88 ? -6.138 -9.148 6.540 1.00 90.62 88 VAL A C 1
ATOM 654 O O . VAL A 1 88 ? -7.348 -9.127 6.771 1.00 90.62 88 VAL A O 1
ATOM 657 N N . SER A 1 89 ? -5.390 -10.185 6.900 1.00 90.50 89 SER A N 1
ATOM 658 C CA . SER A 1 89 ? -5.910 -11.297 7.692 1.00 90.50 89 SER A CA 1
ATOM 659 C C . SER A 1 89 ? -6.129 -10.857 9.146 1.00 90.50 89 SER A C 1
ATOM 661 O O . SER A 1 89 ? -5.294 -10.135 9.686 1.00 90.50 89 SER A O 1
ATOM 663 N N . PRO A 1 90 ? -7.153 -11.356 9.867 1.00 90.25 90 PRO A N 1
ATOM 664 C CA . PRO A 1 90 ? -7.317 -11.065 11.299 1.00 90.25 90 PRO A CA 1
ATOM 665 C C . PRO A 1 90 ? -6.095 -11.443 12.151 1.00 90.25 90 PRO A C 1
ATOM 667 O O . PRO A 1 90 ? -5.820 -10.806 13.164 1.00 90.25 90 PRO A O 1
ATOM 670 N N . GLY A 1 91 ? -5.336 -12.456 11.715 1.00 89.06 91 GLY A N 1
ATOM 671 C CA . GLY A 1 91 ? -4.083 -12.871 12.348 1.00 89.06 91 GLY A CA 1
ATOM 672 C C . GLY A 1 91 ? -2.949 -11.845 12.254 1.00 89.06 91 GLY A C 1
ATOM 673 O O . GLY A 1 91 ? -1.978 -11.986 12.988 1.00 89.06 91 GLY A O 1
ATOM 674 N N . PHE A 1 92 ? -3.074 -10.805 11.421 1.00 88.81 92 PHE A N 1
ATOM 675 C CA . PHE A 1 92 ? -2.098 -9.718 11.291 1.00 88.81 92 PHE A CA 1
ATOM 676 C C . PHE A 1 92 ? -1.750 -9.083 12.642 1.00 88.81 92 PHE A C 1
ATOM 678 O O . PHE A 1 92 ? -0.595 -8.789 12.921 1.00 88.81 92 PHE A O 1
ATOM 685 N N . PHE A 1 93 ? -2.747 -8.917 13.513 1.00 87.56 93 PHE A N 1
ATOM 686 C CA . PHE A 1 93 ? -2.567 -8.272 14.812 1.00 87.56 93 PHE A CA 1
ATOM 687 C C . PHE A 1 93 ? -1.879 -9.161 15.864 1.00 87.56 93 PHE A C 1
ATOM 689 O O . PHE A 1 93 ? -1.584 -8.669 16.950 1.00 87.56 93 PHE A O 1
ATOM 696 N N . PHE A 1 94 ? -1.659 -10.454 15.586 1.00 86.06 94 PHE A N 1
ATOM 697 C CA . PHE A 1 94 ? -1.254 -11.437 16.605 1.00 86.06 94 PHE A CA 1
ATOM 698 C C . PHE A 1 94 ? -0.120 -12.383 16.186 1.00 86.06 94 PHE A C 1
ATOM 700 O O . PHE A 1 94 ? 0.631 -12.833 17.047 1.00 86.06 94 PHE A O 1
ATOM 707 N N . ASP A 1 95 ? 0.018 -12.717 14.898 1.00 86.44 95 ASP A N 1
ATOM 708 C CA . ASP A 1 95 ? 1.069 -13.608 14.390 1.00 86.44 95 ASP A CA 1
ATOM 709 C C . ASP A 1 95 ? 2.012 -12.828 13.468 1.00 86.44 95 ASP A C 1
ATOM 711 O O . ASP A 1 95 ? 1.632 -12.424 12.366 1.00 86.44 95 ASP A O 1
ATOM 715 N N . LYS A 1 96 ? 3.273 -12.675 13.899 1.00 83.69 96 LYS A N 1
ATOM 716 C CA . LYS A 1 96 ? 4.336 -11.979 13.152 1.00 83.69 96 LYS A CA 1
ATOM 717 C C . LYS A 1 96 ? 4.499 -12.513 11.721 1.00 83.69 96 LYS A C 1
ATOM 719 O O . LYS A 1 96 ? 4.793 -11.754 10.803 1.00 83.69 96 LYS A O 1
ATOM 724 N N . ARG A 1 97 ? 4.296 -13.817 11.501 1.00 85.56 97 ARG A N 1
ATOM 725 C CA . ARG A 1 97 ? 4.414 -14.442 10.170 1.00 85.56 97 ARG A CA 1
ATOM 726 C C . ARG A 1 97 ? 3.252 -14.046 9.267 1.00 85.56 97 ARG A C 1
ATOM 728 O O . ARG A 1 97 ? 3.445 -13.845 8.072 1.00 85.56 97 ARG A O 1
ATOM 735 N N . VAL A 1 98 ? 2.051 -13.938 9.838 1.00 86.25 98 VAL A N 1
ATOM 736 C CA . VAL A 1 98 ? 0.863 -13.462 9.119 1.00 86.25 98 VAL A CA 1
ATOM 737 C C . VAL A 1 98 ? 1.008 -11.979 8.799 1.00 86.25 98 VAL A C 1
ATOM 739 O O . VAL A 1 98 ? 0.722 -11.592 7.670 1.00 86.25 98 VAL A O 1
ATOM 742 N N . ALA A 1 99 ? 1.502 -11.185 9.754 1.00 85.12 99 ALA A N 1
ATOM 743 C CA . ALA A 1 99 ? 1.784 -9.769 9.557 1.00 85.12 99 ALA A CA 1
ATOM 744 C C . ALA A 1 99 ? 2.755 -9.550 8.391 1.00 85.12 99 ALA A C 1
ATOM 746 O O . ALA A 1 99 ? 2.387 -8.890 7.428 1.00 85.12 99 ALA A O 1
ATOM 747 N N . ARG A 1 100 ? 3.926 -10.202 8.414 1.00 84.06 100 ARG A N 1
ATOM 748 C CA . ARG A 1 100 ? 4.946 -10.081 7.359 1.00 84.06 100 ARG A CA 1
ATOM 749 C C . ARG A 1 100 ? 4.415 -10.434 5.969 1.00 84.06 100 ARG A C 1
ATOM 751 O O . ARG A 1 100 ? 4.602 -9.679 5.027 1.00 84.06 100 ARG A O 1
ATOM 758 N N . ARG A 1 101 ? 3.702 -11.557 5.852 1.00 84.25 101 ARG A N 1
ATOM 759 C CA . ARG A 1 101 ? 3.104 -11.991 4.580 1.00 84.25 101 ARG A CA 1
ATOM 760 C C . ARG A 1 101 ? 2.075 -10.993 4.048 1.00 84.25 101 ARG A C 1
ATOM 762 O O . ARG A 1 101 ? 1.912 -10.850 2.842 1.00 84.25 101 ARG A O 1
ATOM 769 N N . ASP A 1 102 ? 1.296 -10.380 4.932 1.00 84.62 102 ASP A N 1
ATOM 770 C CA . ASP A 1 102 ? 0.288 -9.414 4.512 1.00 84.62 102 ASP A CA 1
ATOM 771 C C . ASP A 1 102 ? 0.924 -8.033 4.244 1.00 84.62 102 ASP A C 1
ATOM 773 O O . ASP A 1 102 ? 0.448 -7.335 3.358 1.00 84.62 102 ASP A O 1
ATOM 777 N N . MET A 1 103 ? 2.030 -7.672 4.906 1.00 81.69 103 MET A N 1
ATOM 778 C CA . MET A 1 103 ? 2.823 -6.464 4.610 1.00 81.69 103 MET A CA 1
ATOM 779 C C . MET A 1 103 ? 3.426 -6.488 3.213 1.00 81.69 103 MET A C 1
ATOM 781 O O . MET A 1 103 ? 3.250 -5.523 2.481 1.00 81.69 103 MET A O 1
ATOM 785 N N . GLU A 1 104 ? 4.019 -7.612 2.814 1.00 75.94 104 GLU A N 1
ATOM 786 C CA . GLU A 1 104 ? 4.565 -7.822 1.464 1.00 75.94 104 GLU A CA 1
ATOM 787 C C . GLU A 1 104 ? 3.521 -7.548 0.361 1.00 75.94 104 GLU A C 1
ATOM 789 O O . GLU A 1 104 ? 3.842 -7.089 -0.727 1.00 75.94 104 GLU A O 1
ATOM 794 N N . LYS A 1 105 ? 2.230 -7.774 0.639 1.00 72.25 105 LYS A N 1
ATOM 795 C CA . LYS A 1 105 ? 1.143 -7.492 -0.317 1.00 72.25 105 LYS A CA 1
ATOM 796 C C . LYS A 1 105 ? 0.722 -6.027 -0.365 1.00 72.25 105 LYS A C 1
ATOM 798 O O . LYS A 1 105 ? 0.084 -5.619 -1.334 1.00 72.25 105 LYS A O 1
ATOM 803 N N . HIS A 1 106 ? 0.959 -5.294 0.718 1.00 68.38 106 HIS A N 1
ATOM 804 C CA . HIS A 1 106 ? 0.510 -3.913 0.908 1.00 68.38 106 HIS A CA 1
ATOM 805 C C . HIS A 1 106 ? 1.622 -2.895 0.698 1.00 68.38 106 HIS A C 1
ATOM 807 O O . HIS A 1 106 ? 1.350 -1.693 0.726 1.00 68.38 106 HIS A O 1
ATOM 813 N N . GLU A 1 107 ? 2.847 -3.357 0.464 1.00 68.38 107 GLU A N 1
ATOM 814 C CA . GLU A 1 107 ? 3.934 -2.510 0.013 1.00 68.38 107 GLU A CA 1
ATOM 815 C C . GLU A 1 107 ? 3.528 -1.845 -1.306 1.00 68.38 107 GLU A C 1
ATOM 817 O O . GLU A 1 107 ? 3.077 -2.485 -2.262 1.00 68.38 107 GLU A O 1
ATOM 822 N N . ALA A 1 108 ? 3.547 -0.511 -1.308 1.00 65.06 108 ALA A N 1
ATOM 823 C CA . ALA A 1 108 ? 3.128 0.242 -2.473 1.00 65.06 108 ALA A CA 1
ATOM 824 C C . ALA A 1 108 ? 4.142 -0.026 -3.589 1.00 65.06 108 ALA A C 1
ATOM 826 O O . ALA A 1 108 ? 5.328 0.209 -3.360 1.00 65.06 108 ALA A O 1
ATOM 827 N N . PRO A 1 109 ? 3.703 -0.443 -4.792 1.00 66.88 109 PRO A N 1
ATOM 828 C CA . PRO A 1 109 ? 4.643 -0.725 -5.856 1.00 66.88 109 PRO A CA 1
ATOM 829 C C . PRO A 1 109 ? 5.450 0.534 -6.156 1.00 66.88 109 PRO A C 1
ATOM 831 O O . PRO A 1 109 ? 4.895 1.641 -6.272 1.00 66.88 109 PRO A O 1
ATOM 834 N N . THR A 1 110 ? 6.756 0.356 -6.279 1.00 75.62 110 THR A N 1
ATOM 835 C CA . THR A 1 110 ? 7.690 1.405 -6.665 1.00 75.62 110 THR A CA 1
ATOM 836 C C . THR A 1 110 ? 7.300 1.969 -8.033 1.00 75.62 110 THR A C 1
ATOM 838 O O . THR A 1 110 ? 6.573 1.355 -8.827 1.00 75.62 110 THR A O 1
ATOM 841 N N . ASP A 1 111 ? 7.773 3.171 -8.357 1.00 71.12 111 ASP A N 1
ATOM 842 C CA . ASP A 1 111 ? 7.528 3.736 -9.686 1.00 71.12 111 ASP A CA 1
ATOM 843 C C . ASP A 1 111 ? 8.148 2.878 -10.801 1.00 71.12 111 ASP A C 1
ATOM 845 O O . ASP A 1 111 ? 7.610 2.844 -11.910 1.00 71.12 111 ASP A O 1
ATOM 849 N N . ALA A 1 112 ? 9.219 2.138 -10.498 1.00 69.62 112 ALA A N 1
ATOM 850 C CA . ALA A 1 112 ? 9.810 1.138 -11.380 1.00 69.62 112 ALA A CA 1
ATOM 851 C C . ALA A 1 112 ? 8.828 -0.008 -11.670 1.00 69.62 112 ALA A C 1
ATOM 853 O O . ALA A 1 112 ? 8.492 -0.266 -12.827 1.00 69.62 112 ALA A O 1
ATOM 854 N N . GLU A 1 113 ? 8.270 -0.629 -10.631 1.00 73.75 113 GLU A N 1
ATOM 855 C CA . GLU A 1 113 ? 7.304 -1.723 -10.776 1.00 73.75 113 GLU A CA 1
ATOM 856 C C . GLU A 1 113 ? 6.037 -1.274 -11.510 1.00 73.75 113 GLU A C 1
ATOM 858 O O . GLU A 1 113 ? 5.541 -1.967 -12.405 1.00 73.75 113 GLU A O 1
ATOM 863 N N . LYS A 1 114 ? 5.528 -0.072 -11.207 1.00 81.44 114 LYS A N 1
ATOM 864 C CA . LYS A 1 114 ? 4.388 0.508 -11.934 1.00 81.44 114 LYS A CA 1
ATOM 865 C C . LYS A 1 114 ? 4.695 0.678 -13.423 1.00 81.44 114 LYS A C 1
ATOM 867 O O . LYS A 1 114 ? 3.832 0.380 -14.256 1.00 81.44 114 LYS A O 1
ATOM 872 N N . ARG A 1 115 ? 5.897 1.154 -13.774 1.00 79.50 115 ARG A N 1
ATOM 873 C CA . ARG A 1 115 ? 6.342 1.317 -15.169 1.00 79.50 115 ARG A CA 1
ATOM 874 C C . ARG A 1 115 ? 6.495 -0.027 -15.869 1.00 79.50 115 ARG A C 1
ATOM 876 O O . ARG A 1 115 ? 5.986 -0.160 -16.981 1.00 79.50 115 ARG A O 1
ATOM 883 N N . LEU A 1 116 ? 7.073 -1.033 -15.214 1.00 83.06 116 LEU A N 1
ATOM 884 C CA . LEU A 1 116 ? 7.175 -2.392 -15.749 1.00 83.06 116 LEU A CA 1
ATOM 885 C C . LEU A 1 116 ? 5.788 -2.979 -16.042 1.00 83.06 116 LEU A C 1
ATOM 887 O O . LEU A 1 116 ? 5.522 -3.449 -17.152 1.00 83.06 116 LEU A O 1
ATOM 891 N N . VAL A 1 117 ? 4.860 -2.887 -15.084 1.00 86.81 117 VAL A N 1
ATOM 892 C CA . VAL A 1 117 ? 3.468 -3.327 -15.271 1.00 86.81 117 VAL A CA 1
ATOM 893 C C . VAL A 1 117 ? 2.813 -2.580 -16.434 1.00 86.81 117 VAL A C 1
ATOM 895 O O . VAL A 1 117 ? 2.119 -3.194 -17.248 1.00 86.81 117 VAL A O 1
ATOM 898 N N . ALA A 1 118 ? 3.038 -1.268 -16.556 1.00 86.00 118 ALA A N 1
ATOM 899 C CA . ALA A 1 118 ? 2.531 -0.478 -17.672 1.00 86.00 118 ALA A CA 1
ATOM 900 C C . ALA A 1 118 ? 3.131 -0.919 -19.021 1.00 86.00 118 ALA A C 1
ATOM 902 O O . ALA A 1 118 ? 2.378 -1.109 -19.979 1.00 86.00 118 ALA A O 1
ATOM 903 N N . ALA A 1 119 ? 4.443 -1.160 -19.097 1.00 85.62 119 ALA A N 1
ATOM 904 C CA . ALA A 1 119 ? 5.131 -1.635 -20.298 1.00 85.62 119 ALA A CA 1
ATOM 905 C C . ALA A 1 119 ? 4.617 -3.016 -20.737 1.00 85.62 119 ALA A C 1
ATOM 907 O O . ALA A 1 119 ? 4.298 -3.232 -21.912 1.00 85.62 119 ALA A O 1
ATOM 908 N N . MET A 1 120 ? 4.404 -3.921 -19.779 1.00 89.44 120 MET A N 1
ATOM 909 C CA . MET A 1 120 ? 3.850 -5.258 -20.005 1.00 89.44 120 MET A CA 1
ATOM 910 C C . MET A 1 120 ? 2.391 -5.251 -20.486 1.00 89.44 120 MET A C 1
ATOM 912 O O . MET A 1 120 ? 1.875 -6.291 -20.906 1.00 89.44 120 MET A O 1
ATOM 916 N N . ARG A 1 121 ? 1.694 -4.104 -20.512 1.00 89.69 121 ARG A N 1
ATOM 917 C CA . ARG A 1 121 ? 0.382 -3.993 -21.178 1.00 89.69 121 ARG A CA 1
ATOM 918 C C . ARG A 1 121 ? 0.499 -4.006 -22.704 1.00 89.69 121 ARG A C 1
ATOM 920 O O . ARG A 1 121 ? -0.446 -4.439 -23.373 1.00 89.69 121 ARG A O 1
ATOM 927 N N . SER A 1 122 ? 1.643 -3.601 -23.259 1.00 92.50 122 SER A N 1
ATOM 928 C CA . SER A 1 122 ? 1.888 -3.609 -24.702 1.00 92.50 122 SER A CA 1
ATOM 929 C C . SER A 1 122 ? 2.016 -5.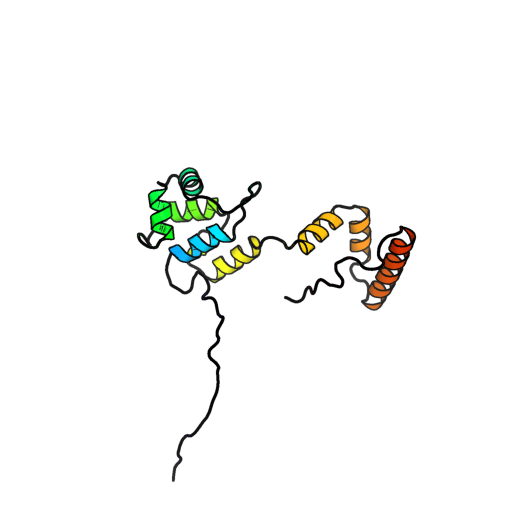035 -25.242 1.00 92.50 122 SER A C 1
ATOM 931 O O . SER A 1 122 ? 2.834 -5.836 -24.787 1.00 92.50 122 SER A O 1
ATOM 933 N N . ARG A 1 123 ? 1.229 -5.360 -26.280 1.00 93.50 123 ARG A N 1
ATOM 934 C CA . ARG A 1 123 ? 1.299 -6.666 -26.965 1.00 93.50 123 ARG A CA 1
ATOM 935 C C . ARG A 1 123 ? 2.681 -6.932 -27.572 1.00 93.50 123 ARG A C 1
ATOM 937 O O . ARG A 1 123 ? 3.111 -8.082 -27.589 1.00 93.50 123 ARG A O 1
ATOM 944 N N . GLY A 1 124 ? 3.351 -5.890 -28.070 1.00 91.75 124 GLY A N 1
ATOM 945 C CA . GLY A 1 124 ? 4.691 -5.998 -28.653 1.00 91.75 124 GLY A CA 1
ATOM 946 C C . GLY A 1 124 ? 5.731 -6.392 -27.607 1.00 91.75 124 GLY A C 1
ATOM 947 O O . GLY A 1 124 ? 6.445 -7.372 -27.807 1.00 91.75 124 GLY A O 1
ATOM 948 N N . VAL A 1 125 ? 5.721 -5.697 -26.465 1.00 91.56 125 VAL A N 1
ATOM 949 C CA . VAL A 1 125 ? 6.625 -5.953 -25.331 1.00 91.56 125 VAL A CA 1
ATOM 950 C C . VAL A 1 125 ? 6.438 -7.374 -24.797 1.00 91.56 125 VAL A C 1
ATOM 952 O O . VAL A 1 125 ? 7.402 -8.132 -24.736 1.00 91.56 125 VAL A O 1
ATOM 955 N N . ARG A 1 126 ? 5.193 -7.807 -24.538 1.00 93.94 126 ARG A N 1
ATOM 956 C CA . ARG A 1 126 ? 4.924 -9.182 -24.068 1.00 93.94 126 ARG A CA 1
ATOM 957 C C . ARG A 1 126 ? 5.429 -10.262 -25.022 1.00 93.94 126 ARG A C 1
ATOM 959 O O . ARG A 1 126 ? 5.914 -11.295 -24.576 1.00 93.94 126 ARG A O 1
ATOM 966 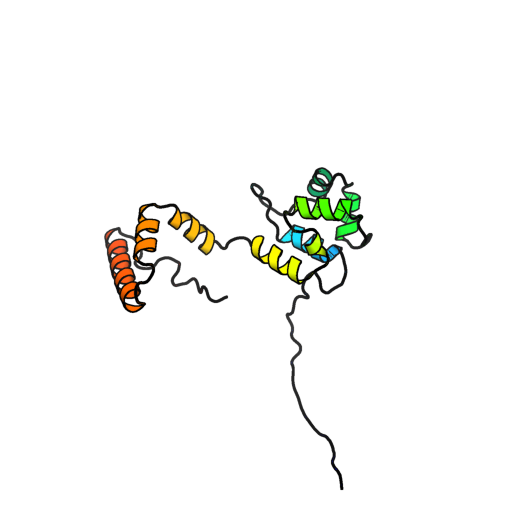N N . ARG A 1 127 ? 5.314 -10.052 -26.338 1.00 94.19 127 ARG A N 1
ATOM 967 C CA . ARG A 1 127 ? 5.774 -11.030 -27.336 1.00 94.19 127 ARG A CA 1
ATOM 968 C C . ARG A 1 127 ? 7.295 -11.166 -27.347 1.00 94.19 127 ARG A C 1
ATOM 970 O O . ARG A 1 127 ? 7.786 -12.267 -27.573 1.00 94.19 127 ARG A O 1
ATOM 977 N N . ILE A 1 128 ? 8.019 -10.068 -27.137 1.00 93.25 128 ILE A N 1
ATOM 978 C CA . ILE A 1 128 ? 9.480 -10.090 -27.015 1.00 93.25 128 ILE A CA 1
ATOM 979 C C . ILE A 1 128 ? 9.866 -10.818 -25.726 1.00 93.25 128 ILE A C 1
ATOM 981 O O . ILE A 1 128 ? 10.619 -11.782 -25.801 1.00 93.25 128 ILE A O 1
ATOM 985 N N . ALA A 1 129 ? 9.265 -10.456 -24.588 1.00 90.75 129 ALA A N 1
ATOM 986 C CA . ALA A 1 129 ? 9.534 -11.091 -23.296 1.00 90.75 129 ALA A CA 1
ATOM 987 C C . ALA A 1 129 ? 9.323 -12.618 -23.327 1.00 90.75 129 ALA A C 1
ATOM 989 O O . ALA A 1 129 ? 10.197 -13.377 -22.921 1.00 90.75 129 ALA A O 1
ATOM 990 N N . LEU A 1 130 ? 8.207 -13.089 -23.899 1.00 94.25 130 LEU A N 1
ATOM 991 C CA . LEU A 1 130 ? 7.925 -14.526 -24.024 1.00 94.25 130 LEU A CA 1
ATOM 992 C C . LEU A 1 130 ? 8.941 -15.282 -24.895 1.00 94.25 130 LEU A C 1
ATOM 994 O O . LEU A 1 130 ? 9.137 -16.474 -24.690 1.00 94.25 130 LEU A O 1
ATOM 998 N N . ARG A 1 131 ? 9.565 -14.615 -25.874 1.00 92.25 131 ARG A N 1
ATOM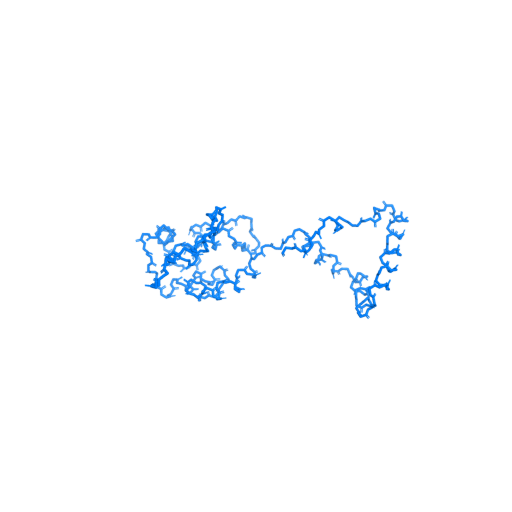 999 C CA . ARG A 1 131 ? 10.605 -15.208 -26.735 1.00 92.25 131 ARG A CA 1
ATOM 1000 C C . ARG A 1 131 ? 11.996 -15.122 -26.124 1.00 92.25 131 ARG A C 1
ATOM 1002 O O . ARG A 1 131 ? 12.828 -15.971 -26.413 1.00 92.25 131 ARG A O 1
ATOM 1009 N N . ALA A 1 132 ? 12.240 -14.090 -25.325 1.00 93.19 132 ALA A N 1
ATOM 1010 C CA . ALA A 1 132 ? 13.479 -13.925 -24.583 1.00 93.19 132 ALA A CA 1
ATOM 1011 C C . ALA A 1 132 ? 13.584 -14.926 -23.419 1.00 93.19 132 ALA A C 1
ATOM 1013 O O . ALA A 1 132 ? 14.684 -15.253 -22.982 1.00 93.19 132 ALA A O 1
ATOM 1014 N N . ASN A 1 133 ? 12.449 -15.443 -22.937 1.00 93.56 133 ASN A N 1
ATOM 1015 C CA . ASN A 1 133 ? 12.410 -16.444 -21.881 1.00 93.56 133 ASN A CA 1
ATOM 1016 C C . ASN A 1 133 ? 13.196 -17.713 -22.263 1.00 93.56 133 ASN A C 1
ATOM 1018 O O . ASN A 1 133 ? 12.852 -18.400 -23.224 1.00 93.56 133 ASN A O 1
ATOM 1022 N N . GLY A 1 134 ? 14.224 -18.036 -21.475 1.00 91.12 134 GLY A N 1
ATOM 1023 C CA . GLY A 1 134 ? 15.095 -19.196 -21.693 1.00 91.12 134 GLY A CA 1
ATOM 1024 C C . GLY A 1 134 ? 16.305 -18.938 -22.597 1.00 91.12 134 GLY A C 1
ATOM 1025 O O . GLY A 1 134 ? 17.055 -19.875 -22.868 1.00 91.12 134 GLY A O 1
ATOM 1026 N N . LEU A 1 135 ? 16.523 -17.700 -23.055 1.00 95.31 135 LEU A N 1
ATOM 1027 C CA . LEU A 1 135 ? 17.771 -17.326 -23.719 1.00 95.31 135 LEU A CA 1
ATOM 1028 C C . LEU A 1 135 ? 18.954 -17.347 -22.743 1.00 95.31 135 LEU A C 1
ATOM 1030 O O . LEU A 1 135 ? 18.803 -17.112 -21.544 1.00 95.31 135 LEU A O 1
ATOM 1034 N N . SER A 1 136 ? 20.151 -17.604 -23.277 1.00 96.12 136 SER A N 1
ATOM 1035 C CA . SER A 1 136 ? 21.385 -17.470 -22.501 1.00 96.12 136 SER A CA 1
ATOM 1036 C C . SER A 1 136 ? 21.648 -16.000 -22.139 1.00 96.12 136 SER A C 1
ATOM 1038 O O . SER A 1 136 ? 21.229 -15.111 -22.888 1.00 96.12 136 SER A O 1
ATOM 1040 N N . PRO A 1 137 ? 22.403 -15.719 -21.059 1.00 93.19 137 PRO A N 1
ATOM 1041 C CA . PRO A 1 137 ? 22.787 -14.350 -20.702 1.00 93.19 137 PRO A CA 1
ATOM 1042 C C . P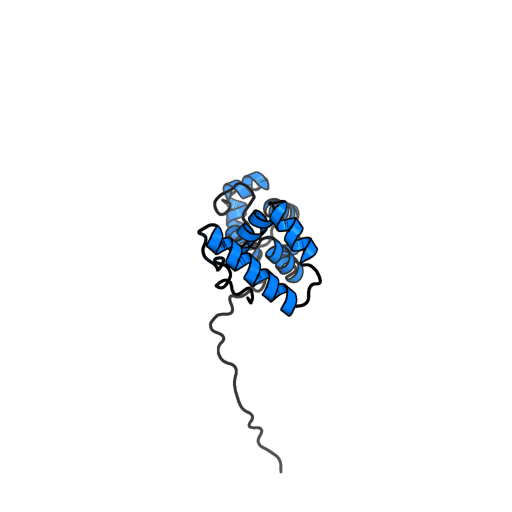RO A 1 137 ? 23.482 -13.597 -21.847 1.00 93.19 137 PRO A C 1
ATOM 1044 O O . PRO A 1 137 ? 23.211 -12.426 -22.087 1.00 93.19 137 PRO A O 1
ATOM 1047 N N . GLU A 1 138 ? 24.327 -14.285 -22.618 1.00 93.69 138 GLU A N 1
ATOM 1048 C CA . GLU A 1 138 ? 24.995 -13.708 -23.791 1.00 93.69 138 GLU A CA 1
ATOM 1049 C C . GLU A 1 138 ? 24.001 -13.329 -24.901 1.00 93.69 138 GLU A C 1
ATOM 1051 O O . GLU A 1 138 ? 24.115 -12.270 -25.517 1.00 93.69 138 GLU A O 1
ATOM 1056 N N . SER A 1 139 ? 22.975 -14.158 -25.119 1.00 94.50 139 SER A N 1
ATOM 1057 C CA . SER A 1 139 ? 21.917 -13.870 -26.092 1.00 94.50 139 SER A CA 1
ATOM 1058 C C . SER A 1 139 ? 21.013 -12.721 -25.649 1.00 94.50 139 SER A C 1
ATOM 1060 O O . SER A 1 139 ? 20.582 -11.931 -26.489 1.00 94.50 139 SER A O 1
ATOM 1062 N N . LEU A 1 140 ? 20.748 -12.598 -24.344 1.00 93.25 140 LEU A N 1
ATOM 1063 C CA . LEU A 1 140 ? 20.025 -11.455 -23.780 1.00 93.25 140 LEU A CA 1
ATOM 1064 C C . LEU A 1 140 ? 20.807 -10.154 -23.985 1.00 93.25 140 LEU A C 1
ATOM 1066 O O . LEU A 1 140 ? 20.239 -9.193 -24.494 1.00 93.25 140 LEU A O 1
ATOM 1070 N N . LYS A 1 141 ? 22.123 -10.160 -23.747 1.00 91.00 141 LYS A N 1
ATOM 1071 C CA . LYS A 1 141 ? 22.989 -8.998 -23.997 1.00 91.00 141 LYS A CA 1
ATOM 1072 C C . LYS A 1 141 ? 22.995 -8.561 -25.467 1.00 91.00 141 LYS A C 1
ATOM 1074 O O . LYS A 1 141 ? 22.985 -7.371 -25.778 1.00 91.00 141 LYS A O 1
ATOM 1079 N N . MET A 1 142 ? 22.989 -9.516 -26.400 1.00 93.25 142 MET A N 1
ATOM 1080 C CA . MET A 1 142 ? 22.852 -9.198 -27.828 1.00 93.25 142 MET A CA 1
ATOM 1081 C C . MET A 1 142 ? 21.492 -8.562 -28.143 1.00 93.25 142 MET A C 1
ATOM 1083 O O . MET A 1 142 ? 21.421 -7.609 -28.918 1.00 93.25 142 MET A O 1
ATOM 1087 N N . LEU A 1 143 ? 20.413 -9.067 -27.539 1.00 92.56 143 LEU A N 1
ATOM 1088 C CA . LEU A 1 143 ? 19.074 -8.505 -27.701 1.00 92.56 143 LEU A CA 1
ATOM 1089 C C . LEU A 1 143 ? 18.984 -7.076 -27.142 1.00 92.56 143 LEU A C 1
ATOM 1091 O O . LEU A 1 143 ? 18.420 -6.209 -27.808 1.00 92.56 143 LEU A O 1
ATOM 1095 N N . GLU A 1 144 ? 19.572 -6.816 -25.974 1.00 91.19 144 GLU A N 1
ATOM 1096 C CA . GLU A 1 144 ? 19.675 -5.479 -25.373 1.00 91.19 144 GLU A CA 1
ATOM 1097 C C . GLU A 1 144 ? 20.366 -4.488 -26.318 1.00 91.19 144 GLU A C 1
ATOM 1099 O O . GLU A 1 144 ? 19.835 -3.406 -26.567 1.00 91.19 144 GLU A O 1
ATOM 1104 N N . ALA A 1 145 ? 21.483 -4.877 -26.944 1.00 92.19 145 ALA A N 1
ATOM 1105 C CA . ALA A 1 145 ? 22.188 -4.028 -27.907 1.00 92.19 145 ALA A CA 1
ATOM 1106 C C . ALA A 1 145 ? 21.331 -3.685 -29.143 1.00 92.19 145 ALA A C 1
ATOM 1108 O O . ALA A 1 145 ? 21.335 -2.545 -29.624 1.00 92.19 145 ALA A O 1
ATOM 1109 N N . VAL A 1 146 ? 20.554 -4.651 -29.648 1.00 94.00 146 VAL A N 1
ATOM 1110 C CA . VAL A 1 146 ? 19.614 -4.423 -30.760 1.00 94.00 146 VAL A CA 1
ATOM 1111 C C . VAL A 1 146 ? 18.495 -3.466 -30.343 1.00 94.00 146 VAL A C 1
ATOM 1113 O O . VAL A 1 146 ? 18.160 -2.554 -31.100 1.00 94.00 146 VAL A O 1
ATOM 1116 N N . ILE A 1 147 ? 17.936 -3.637 -29.140 1.00 92.69 147 ILE A N 1
ATOM 1117 C CA . ILE A 1 147 ? 16.904 -2.745 -28.590 1.00 92.69 147 ILE A CA 1
ATOM 1118 C C . ILE A 1 147 ? 17.458 -1.326 -28.425 1.00 92.69 147 ILE A C 1
ATOM 1120 O O . ILE A 1 147 ? 16.809 -0.372 -28.849 1.00 92.69 147 ILE A O 1
ATOM 1124 N N . SER A 1 148 ? 18.663 -1.183 -27.873 1.00 91.56 148 SER A N 1
ATOM 1125 C CA . SER A 1 148 ? 19.339 0.106 -27.701 1.00 91.56 148 SER A CA 1
ATOM 1126 C C . SER A 1 148 ? 19.537 0.825 -29.040 1.00 91.56 148 SER A C 1
ATOM 1128 O O . SER A 1 148 ? 19.184 1.996 -29.189 1.00 91.56 148 SER A O 1
ATOM 1130 N N . THR A 1 149 ? 19.974 0.094 -30.070 1.00 93.12 149 THR A N 1
ATOM 1131 C CA . THR A 1 149 ? 20.128 0.635 -31.431 1.00 93.12 149 THR A CA 1
ATOM 1132 C C . THR A 1 149 ? 18.794 1.121 -32.006 1.00 93.12 149 THR A C 1
ATOM 1134 O O . THR A 1 149 ? 18.724 2.208 -32.580 1.00 93.12 149 THR A O 1
ATOM 1137 N N . ALA A 1 150 ? 17.719 0.344 -31.834 1.00 93.25 150 ALA A N 1
ATOM 1138 C CA . ALA A 1 150 ? 16.386 0.730 -32.293 1.00 93.25 150 ALA A CA 1
ATOM 1139 C C . ALA A 1 150 ? 15.866 1.983 -31.567 1.00 93.25 150 ALA A C 1
ATOM 1141 O O . ALA A 1 150 ? 15.297 2.864 -32.203 1.00 93.25 150 ALA A O 1
ATOM 1142 N N . ARG A 1 151 ? 16.121 2.109 -30.257 1.00 91.75 151 ARG A N 1
ATOM 1143 C CA . ARG A 1 151 ? 15.763 3.303 -29.474 1.00 91.75 151 ARG A CA 1
ATOM 1144 C C . ARG A 1 151 ? 16.445 4.556 -30.012 1.00 91.75 151 ARG A C 1
ATOM 1146 O O . ARG A 1 151 ? 15.769 5.556 -30.225 1.00 91.75 151 ARG A O 1
ATOM 1153 N N . VAL A 1 152 ? 17.747 4.484 -30.288 1.00 93.94 152 VAL A N 1
ATOM 1154 C CA . VAL A 1 152 ? 18.498 5.606 -30.873 1.00 93.94 152 VAL A CA 1
ATOM 1155 C C . VAL A 1 152 ? 17.944 5.982 -32.249 1.00 93.94 152 VAL A C 1
ATOM 1157 O O . VAL A 1 152 ? 17.786 7.167 -32.538 1.00 93.94 152 VAL A O 1
ATOM 1160 N N . ALA A 1 153 ? 17.598 4.994 -33.079 1.00 93.7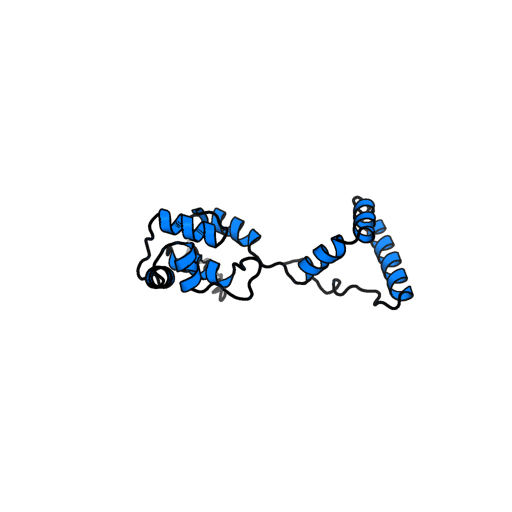5 153 ALA A N 1
ATOM 1161 C CA . ALA A 1 153 ? 16.985 5.237 -34.386 1.00 93.75 153 ALA A CA 1
ATOM 1162 C C . ALA A 1 153 ? 15.622 5.952 -34.283 1.00 93.75 153 ALA A C 1
ATOM 1164 O O . ALA A 1 153 ? 15.305 6.779 -35.137 1.00 93.75 153 ALA A O 1
ATOM 1165 N N . ASP A 1 154 ? 14.866 5.696 -33.213 1.00 92.06 154 ASP A N 1
ATOM 1166 C CA . ASP A 1 154 ? 13.591 6.356 -32.904 1.00 92.06 154 ASP A CA 1
ATOM 1167 C C . ASP A 1 154 ? 13.759 7.699 -32.153 1.00 92.06 154 ASP A C 1
ATOM 1169 O O . ASP A 1 154 ? 12.773 8.321 -31.753 1.00 92.06 154 ASP A O 1
ATOM 1173 N N . GLY A 1 155 ? 14.996 8.171 -31.948 1.00 92.00 155 GLY A N 1
ATOM 1174 C CA . GLY A 1 155 ? 15.294 9.421 -31.236 1.00 92.00 155 GLY A CA 1
ATOM 1175 C C . GLY A 1 155 ? 15.143 9.332 -29.713 1.00 92.00 155 GLY A C 1
ATOM 1176 O O . GLY A 1 155 ? 14.996 10.356 -29.045 1.00 92.00 155 GLY A O 1
ATOM 1177 N N . LEU A 1 156 ? 15.157 8.121 -29.156 1.00 89.06 156 LEU A N 1
ATOM 1178 C CA . LEU A 1 156 ? 15.094 7.847 -27.722 1.00 89.06 156 LEU A CA 1
ATOM 1179 C C . LEU A 1 156 ? 16.499 7.596 -27.151 1.00 89.06 156 LEU A C 1
ATOM 1181 O O . LEU A 1 156 ? 17.416 7.193 -27.864 1.00 89.06 156 LEU A O 1
ATOM 1185 N N . SER A 1 157 ? 16.656 7.793 -25.837 1.00 85.31 157 SER A N 1
ATOM 1186 C CA . SER A 1 157 ? 17.900 7.446 -25.131 1.00 85.31 157 SER A CA 1
ATOM 1187 C C . SER A 1 157 ? 18.224 5.948 -25.284 1.00 85.31 157 SER A C 1
ATOM 1189 O O . SER A 1 157 ? 17.296 5.140 -25.156 1.00 85.31 157 SER A O 1
ATOM 1191 N N . PRO A 1 158 ? 19.492 5.553 -25.525 1.00 74.25 158 PRO A N 1
ATOM 1192 C CA . PRO A 1 158 ? 19.901 4.149 -25.654 1.00 74.25 158 PRO A CA 1
ATOM 1193 C C . PRO A 1 158 ? 19.655 3.326 -24.384 1.00 74.25 158 PRO A C 1
ATOM 1195 O O . PRO A 1 158 ? 19.428 2.122 -24.491 1.00 74.25 158 PRO A O 1
ATOM 1198 N N . GLU A 1 159 ? 19.642 3.982 -23.225 1.00 68.94 159 GLU A N 1
ATOM 1199 C CA . GLU A 1 159 ? 19.341 3.405 -21.914 1.00 68.94 159 GLU A CA 1
ATOM 1200 C C . GLU A 1 159 ? 17.875 3.700 -21.543 1.00 68.94 159 GLU A C 1
ATOM 1202 O O . GLU A 1 159 ? 17.309 4.755 -21.884 1.00 68.94 159 GLU A O 1
ATOM 1207 N N . THR A 1 160 ? 17.208 2.749 -20.888 1.00 63.91 160 THR A N 1
ATOM 1208 C CA . THR A 1 160 ? 16.010 3.064 -20.100 1.00 63.91 160 THR A CA 1
ATOM 1209 C C . THR A 1 160 ? 16.468 3.661 -18.772 1.00 63.91 160 THR A C 1
ATOM 1211 O O . THR A 1 160 ? 17.600 3.457 -18.354 1.00 63.91 160 THR A O 1
ATOM 1214 N N . VAL A 1 161 ? 15.595 4.384 -18.069 1.00 55.19 161 VAL A N 1
ATOM 1215 C CA . VAL A 1 161 ? 15.863 4.936 -16.717 1.00 55.19 161 VAL A CA 1
ATOM 1216 C C . VAL A 1 161 ? 16.085 3.810 -15.669 1.00 55.19 161 VAL A C 1
ATOM 1218 O O . VAL A 1 161 ? 16.019 4.039 -14.473 1.00 55.19 161 VAL A O 1
ATOM 1221 N N . GLU A 1 162 ? 16.279 2.568 -16.117 1.00 54.94 162 GLU A N 1
ATOM 1222 C CA . GLU A 1 162 ? 16.359 1.338 -15.333 1.00 54.94 162 GLU A CA 1
ATOM 1223 C C . GLU A 1 162 ? 17.791 0.827 -15.142 1.00 54.94 162 GLU A C 1
ATOM 1225 O O . GLU A 1 162 ? 17.981 0.035 -14.232 1.00 54.94 162 GLU A O 1
ATOM 1230 N N . ASP A 1 163 ? 18.802 1.310 -15.879 1.00 52.22 163 ASP A N 1
ATOM 1231 C CA . ASP A 1 163 ? 20.209 1.009 -15.529 1.00 52.22 163 ASP A CA 1
ATOM 1232 C C . ASP A 1 163 ? 20.636 1.675 -14.195 1.00 52.22 163 ASP A C 1
ATOM 1234 O O . ASP A 1 163 ? 21.626 1.269 -13.592 1.00 52.22 163 ASP A O 1
ATOM 1238 N N . ASP A 1 164 ? 19.840 2.629 -13.687 1.00 48.00 164 ASP A N 1
ATOM 1239 C CA . ASP A 1 164 ? 19.951 3.230 -12.344 1.00 48.00 164 ASP A CA 1
ATOM 1240 C C . ASP A 1 164 ? 19.084 2.522 -11.278 1.00 48.00 164 ASP A C 1
ATOM 1242 O O . ASP A 1 164 ? 19.109 2.890 -10.101 1.00 48.00 164 ASP A O 1
ATOM 1246 N N . LEU A 1 165 ? 18.264 1.540 -11.668 1.00 47.41 165 LEU A N 1
ATOM 1247 C CA . LEU A 1 165 ? 17.391 0.808 -10.752 1.00 47.41 165 LEU A CA 1
ATOM 1248 C C . LEU A 1 165 ? 18.095 -0.474 -10.326 1.00 47.41 165 LEU A C 1
ATOM 1250 O O . LEU A 1 165 ? 17.917 -1.538 -10.917 1.00 47.41 165 LEU A O 1
ATOM 1254 N N . ASP A 1 166 ? 18.897 -0.347 -9.274 1.00 42.88 166 ASP A N 1
ATOM 1255 C CA . ASP A 1 166 ? 19.395 -1.485 -8.524 1.00 42.88 166 ASP A CA 1
ATOM 1256 C C . ASP A 1 166 ? 18.190 -2.281 -7.993 1.00 42.88 166 ASP A C 1
ATOM 1258 O O . ASP A 1 166 ? 17.515 -1.881 -7.048 1.00 42.88 166 ASP A O 1
ATOM 1262 N N . LEU A 1 167 ? 17.861 -3.388 -8.661 1.00 46.06 167 LEU A N 1
ATOM 1263 C CA . LEU A 1 167 ? 16.857 -4.349 -8.198 1.00 46.06 167 LEU A CA 1
ATOM 1264 C C . LEU A 1 167 ? 17.415 -5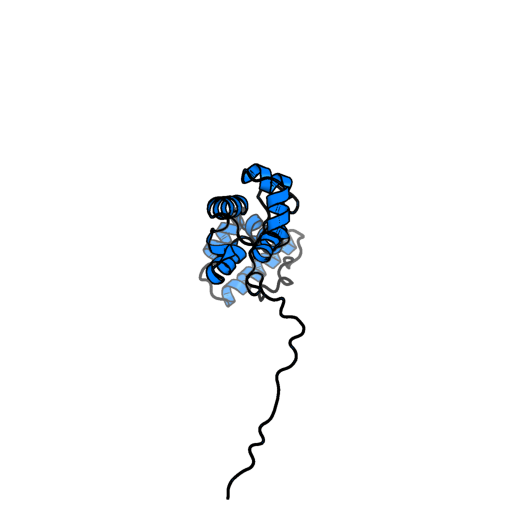.250 -7.079 1.00 46.06 167 LEU A C 1
ATOM 1266 O O . LEU A 1 167 ? 16.815 -6.282 -6.776 1.00 46.06 167 LEU A O 1
ATOM 1270 N N . SER A 1 168 ? 18.568 -4.896 -6.498 1.00 44.09 168 SER A N 1
ATOM 1271 C CA . SER A 1 168 ? 19.074 -5.474 -5.260 1.00 44.09 168 SER A CA 1
ATOM 1272 C C . SER A 1 168 ? 18.805 -4.570 -4.055 1.00 44.09 168 SER A C 1
ATOM 1274 O O . SER A 1 168 ? 19.708 -3.961 -3.498 1.00 44.09 168 SER A O 1
ATOM 1276 N N . GLU A 1 169 ? 17.553 -4.541 -3.599 1.00 39.00 169 GLU A N 1
ATOM 1277 C CA . GLU A 1 169 ? 17.255 -4.362 -2.169 1.00 39.00 169 GLU A CA 1
ATOM 1278 C C . GLU A 1 169 ? 16.347 -5.499 -1.690 1.00 39.00 169 GLU A C 1
ATOM 1280 O O . GLU A 1 169 ? 15.352 -5.803 -2.389 1.00 39.00 169 GLU A O 1
#

Organism: NCBI:txid103232

Foldseek 3Di:
DDDDDDDDDDDDDPPPPPPPQPRVVFLQSLLVVLQAQADDPPDDHGDQLVRLCVQLVHDSVVSVCCNVRVPRDDDPSSLCSSCVVSVADSCLSPDPVSVVVRSVVRHDDDPVRVVVVVQCVDPVSVVVVVVCPPDDPVVVVVVLQVCLVVCVVVVHHSDDPCVPPPPPD

Sequence (169 aa):
MVVQNEGVTTGALDAGAVAEPWETGTFAEPLNYLFQHVRLQGRDGPPTNAEVAAATGNAESTIQQLRSGKKPNPTMKTIVALATFFQVSPGFFFDKRVARRDMEKHEAPTDAEKRLVAAMRSRGVRRIALRANGLSPESLKMLEAVISTARVADGLSPETVEDDLDLSE

Radius of gyration: 24.89 Å; chains: 1; bounding box: 66×34×72 Å

pLDDT: mean 77.85, std 19.25, range [29.06, 96.12]